Protein AF-R0I0Q1-F1 (afdb_monomer_lite)

InterPro domains:
  IPR029058 Alpha/Beta hydrolase fold [G3DSA:3.40.50.1820] (1-149)
  IPR029058 Alpha/Beta hydrolase fold [SSF53474] (1-147)

Radius of gyration: 17.63 Å; chains: 1; bounding box: 46×30×42 Å

pLDDT: mean 74.92, std 12.43, range [40.56, 91.06]

Organism: NCBI:txid81985

Secondary structure (DSSP, 8-state):
-HHHHHHH--TTS--EE----HHHHHHHHHHHHSSHHHHTT-SEE-HHHHHHHHHHHHHSTT-TTGGGGGGTS-TTSS-HHHHHHHHHHH---EEHHHHHHHGGGGSTT-SB-TTSS-BSHHHHTT-SS-EE----TT-SSS-THHHHT-

Sequence (150 aa):
MEYVRAQTKPKDGKLLAGCHSMGGILLYAMLSRCEPSEAINLPIMPIDTMLAMAHPLMFRPPYALSWLTANISAPQMMDPEVIEKLVLNSLSTVPVKLLLQLTTVVNQGGLCDRTGTFYYKDHISKTNVPILALAGDWDIICPPDAVYGS

Foldseek 3Di:
DVVCCVVQVQPVSDEDAPDDLLLVLVLLLVVLPPDPPCLVVDQKDAVLVVLVVCLCCCLHPPVVPVVSLCSVDPPPPDDSVVSSVCSNPPDGIDGSLVSVQSNQCPPPLHRADSVNPGRVVVCPVVDSGDYDDDDDCPPPSCHVCVVVVD

Structure (mmCIF, N/CA/C/O backbone):
data_AF-R0I0Q1-F1
#
_entry.id   AF-R0I0Q1-F1
#
loop_
_atom_site.group_PDB
_atom_site.id
_atom_site.type_symbol
_atom_site.label_atom_id
_atom_site.label_alt_id
_atom_site.label_comp_id
_atom_site.label_asym_id
_atom_site.label_entity_id
_atom_site.label_seq_id
_atom_site.pdbx_PDB_ins_code
_atom_site.Cartn_x
_atom_site.Cartn_y
_atom_site.Cartn_z
_atom_site.occupancy
_atom_site.B_iso_or_equiv
_atom_site.auth_seq_id
_atom_site.auth_comp_id
_atom_site.auth_asym_id
_atom_site.auth_atom_id
_atom_site.pdbx_PDB_model_num
ATOM 1 N N . MET A 1 1 ? -17.379 15.889 -2.797 1.00 48.06 1 MET A N 1
ATOM 2 C CA . MET A 1 1 ? -17.463 15.956 -1.317 1.00 48.06 1 MET A CA 1
ATOM 3 C C . MET A 1 1 ? -18.835 16.380 -0.799 1.00 48.06 1 MET A C 1
ATOM 5 O O . MET A 1 1 ? -19.299 15.765 0.152 1.00 48.06 1 MET A O 1
ATOM 9 N N . GLU A 1 2 ? -19.511 17.373 -1.390 1.00 46.62 2 GLU A N 1
ATOM 10 C CA . GLU A 1 2 ? -20.870 17.761 -0.954 1.00 46.62 2 GLU A CA 1
ATOM 11 C C . GLU A 1 2 ? -21.914 16.653 -1.130 1.00 46.62 2 GLU A C 1
ATOM 13 O O . GLU A 1 2 ? -22.664 16.378 -0.200 1.00 46.62 2 GLU A O 1
ATOM 18 N N . TYR A 1 3 ? -21.884 15.940 -2.261 1.00 47.34 3 TYR A N 1
ATOM 19 C CA . TYR A 1 3 ? -22.738 14.768 -2.494 1.00 47.34 3 TYR A CA 1
ATOM 20 C C . TYR A 1 3 ? -22.594 13.709 -1.388 1.00 47.34 3 TYR A C 1
ATOM 22 O O . TYR A 1 3 ? -23.581 13.238 -0.835 1.00 47.34 3 TYR A O 1
ATOM 30 N N . VAL A 1 4 ? -21.354 13.399 -0.996 1.00 48.81 4 VAL A N 1
ATOM 31 C CA . VAL A 1 4 ? -21.057 12.425 0.065 1.00 48.81 4 VAL A CA 1
ATOM 32 C C . VAL A 1 4 ? -21.606 12.901 1.411 1.00 48.81 4 VAL A C 1
ATOM 34 O O . VAL A 1 4 ? -22.272 12.124 2.082 1.00 48.81 4 VAL A O 1
ATOM 37 N N . ARG A 1 5 ? -21.398 14.173 1.793 1.00 56.78 5 ARG A N 1
ATOM 38 C CA . ARG A 1 5 ? -21.980 14.735 3.032 1.00 56.78 5 ARG A CA 1
ATOM 39 C C . ARG A 1 5 ? -23.503 14.660 3.044 1.00 56.78 5 ARG A C 1
ATOM 41 O O . ARG A 1 5 ? -24.077 14.348 4.083 1.00 56.78 5 ARG A O 1
ATOM 48 N N . ALA A 1 6 ? -24.141 14.955 1.912 1.00 63.81 6 ALA A N 1
ATOM 49 C CA . ALA A 1 6 ? -25.595 14.949 1.791 1.00 63.81 6 ALA A CA 1
ATOM 50 C C . ALA A 1 6 ? -26.187 13.541 1.975 1.00 63.81 6 ALA A C 1
ATOM 52 O O . ALA A 1 6 ? -27.246 13.403 2.587 1.00 63.81 6 ALA A O 1
ATOM 53 N N . GLN A 1 7 ? -25.484 12.511 1.494 1.00 55.19 7 GLN A N 1
ATOM 54 C CA . GLN A 1 7 ? -25.894 11.112 1.636 1.00 55.19 7 GLN A CA 1
ATOM 55 C C . GLN A 1 7 ? -25.571 10.534 3.023 1.00 55.19 7 GLN A C 1
ATOM 57 O O . GLN A 1 7 ? -26.418 9.878 3.621 1.00 55.19 7 GLN A O 1
ATOM 62 N N . THR A 1 8 ? -24.377 10.790 3.569 1.00 55.19 8 THR A N 1
ATOM 63 C CA . THR A 1 8 ? -23.916 10.137 4.810 1.00 55.19 8 THR A CA 1
ATOM 64 C C . THR A 1 8 ? -24.302 10.867 6.097 1.00 55.19 8 THR A C 1
ATOM 66 O O . THR A 1 8 ? -24.253 10.260 7.164 1.00 55.19 8 THR A O 1
ATOM 69 N N . LYS A 1 9 ? -24.692 12.150 6.020 1.00 66.12 9 LYS A N 1
ATOM 70 C CA . LYS A 1 9 ? -25.157 12.988 7.148 1.00 66.12 9 LYS A CA 1
ATOM 71 C C . LYS A 1 9 ? -24.327 12.811 8.443 1.00 66.12 9 LYS A C 1
ATOM 73 O O . LYS A 1 9 ? -24.880 12.437 9.480 1.00 66.12 9 LYS A O 1
ATOM 78 N N . PRO A 1 10 ? -23.005 13.072 8.416 1.00 60.03 10 PRO A N 1
ATOM 79 C CA . PRO A 1 10 ? -22.140 12.914 9.584 1.00 60.03 10 PRO A CA 1
ATOM 80 C C . PRO A 1 10 ? -22.581 13.777 10.762 1.00 60.03 10 PRO A C 1
ATOM 82 O O . PRO A 1 10 ? -22.771 14.984 10.617 1.00 60.03 10 PRO A O 1
ATOM 85 N N . LYS A 1 11 ? -22.686 13.151 11.942 1.00 58.25 11 LYS A N 1
ATOM 86 C CA . LYS A 1 11 ? -23.157 13.783 13.187 1.00 58.25 11 LYS A CA 1
ATOM 87 C C . LYS A 1 11 ? -22.316 14.986 13.621 1.00 58.25 11 LYS A C 1
ATOM 89 O O . LYS A 1 11 ? -22.842 15.888 14.258 1.00 58.25 11 LYS A O 1
ATOM 94 N N . ASP A 1 12 ? -21.031 15.003 13.283 1.00 72.62 12 ASP A N 1
ATOM 95 C CA . ASP A 1 12 ? -20.074 16.055 13.641 1.00 72.62 12 ASP A CA 1
ATOM 96 C C . ASP A 1 12 ? -19.564 16.849 12.422 1.00 72.62 12 ASP A C 1
ATOM 98 O O . ASP A 1 12 ? -18.626 17.638 12.535 1.00 72.62 12 ASP A O 1
ATOM 102 N N . GLY A 1 13 ? -20.154 16.631 11.240 1.00 60.94 13 GLY A N 1
ATOM 103 C CA . GLY A 1 13 ? -19.721 17.249 9.985 1.00 60.94 13 GLY A CA 1
ATOM 104 C C . GLY A 1 13 ? -18.392 16.720 9.428 1.00 60.94 13 GLY A C 1
ATOM 105 O O . GLY A 1 13 ? -17.982 17.142 8.337 1.00 60.94 13 GLY A O 1
ATOM 106 N N . LYS A 1 14 ? -17.719 15.794 10.126 1.00 53.94 14 LYS A N 1
ATOM 107 C CA . LYS A 1 14 ? -16.436 15.230 9.705 1.00 53.94 14 LYS A CA 1
ATOM 108 C C . LYS A 1 14 ? -16.665 13.998 8.838 1.00 53.94 14 LYS A C 1
ATOM 110 O O . LYS A 1 14 ? -17.506 13.150 9.112 1.00 53.94 14 LYS A O 1
ATOM 115 N N . LEU A 1 15 ? -15.896 13.919 7.761 1.00 48.50 15 LEU A N 1
ATOM 116 C CA . LEU A 1 15 ? -15.839 12.770 6.868 1.00 48.50 15 LEU A CA 1
ATOM 117 C C . LEU A 1 15 ? -14.422 12.230 6.913 1.00 48.50 15 LEU A C 1
ATOM 119 O O . LEU A 1 15 ? -13.480 12.960 6.599 1.00 48.50 15 LEU A O 1
ATOM 123 N N . LEU A 1 16 ? -14.282 10.963 7.280 1.00 45.81 16 LEU A N 1
ATOM 124 C CA . LEU A 1 16 ? -13.035 10.239 7.097 1.00 45.81 16 LEU A CA 1
ATOM 125 C C . LEU A 1 16 ? -13.072 9.622 5.701 1.00 45.81 16 LEU A C 1
ATOM 127 O O . LEU A 1 16 ? -13.786 8.655 5.450 1.00 45.81 16 LEU A O 1
ATOM 131 N N . ALA A 1 17 ? -12.330 10.230 4.779 1.00 42.56 17 ALA A N 1
ATOM 132 C CA . ALA A 1 17 ? -12.050 9.641 3.480 1.00 42.56 17 ALA A CA 1
ATOM 133 C C . ALA A 1 17 ? -10.759 8.827 3.605 1.00 42.56 17 ALA A C 1
ATOM 135 O O . ALA A 1 17 ? -9.661 9.380 3.576 1.00 42.56 17 ALA A O 1
ATOM 136 N N . GLY A 1 18 ? -10.897 7.516 3.786 1.00 44.31 18 GLY A N 1
ATOM 137 C CA . GLY A 1 18 ? -9.793 6.581 3.621 1.00 44.31 18 GLY A CA 1
ATOM 138 C C . GLY A 1 18 ? -9.698 6.210 2.150 1.00 44.31 18 GLY A C 1
ATOM 139 O O . GLY A 1 18 ? -10.364 5.282 1.717 1.00 44.31 18 GLY A O 1
ATOM 140 N N . CYS A 1 19 ? -8.914 6.951 1.370 1.00 40.56 19 CYS A N 1
ATOM 141 C CA . CYS A 1 19 ? -8.544 6.520 0.027 1.00 40.56 19 CYS A CA 1
ATOM 142 C C . CYS A 1 19 ? -7.093 6.060 0.099 1.00 40.56 19 CYS A C 1
ATOM 144 O O . CYS A 1 19 ? -6.184 6.882 0.218 1.00 40.56 19 CYS A O 1
ATOM 146 N N . HIS A 1 20 ? -6.885 4.749 0.109 1.00 53.09 20 HIS A N 1
ATOM 147 C CA . HIS A 1 20 ? -5.553 4.177 0.063 1.00 53.09 20 HIS A CA 1
ATOM 148 C C . HIS A 1 20 ? -5.386 3.500 -1.286 1.00 53.09 20 HIS A C 1
ATOM 150 O O . HIS A 1 20 ? -6.074 2.528 -1.577 1.00 53.09 20 HIS A O 1
ATOM 156 N N . SER A 1 21 ? -4.435 3.981 -2.090 1.00 59.97 21 SER A N 1
ATOM 157 C CA . SER A 1 21 ? -3.813 3.116 -3.089 1.00 59.97 21 SER A CA 1
ATOM 158 C C . SER A 1 21 ? -3.098 2.025 -2.296 1.00 59.97 21 SER A C 1
ATOM 160 O O . SER A 1 21 ? -1.980 2.207 -1.808 1.00 59.97 21 SER A O 1
ATOM 162 N N . MET A 1 22 ? -3.812 0.933 -2.032 1.00 63.25 22 MET A N 1
ATOM 163 C CA . MET A 1 22 ? -3.304 -0.214 -1.289 1.00 63.25 22 MET A CA 1
ATOM 164 C C . MET A 1 22 ? -2.102 -0.812 -2.030 1.00 63.25 22 MET A C 1
ATOM 166 O O . MET A 1 22 ? -1.171 -1.283 -1.387 1.00 63.25 22 MET A O 1
ATOM 170 N N . GLY A 1 23 ? -2.049 -0.638 -3.355 1.00 65.12 23 GLY A N 1
ATOM 171 C CA . GLY A 1 23 ? -0.862 -0.857 -4.173 1.00 65.12 23 GLY A CA 1
ATOM 172 C C . GLY A 1 23 ? 0.351 -0.023 -3.757 1.00 65.12 23 GLY A C 1
ATOM 173 O O . GLY A 1 23 ? 1.424 -0.579 -3.547 1.00 65.12 23 GLY A O 1
ATOM 174 N N . GLY A 1 24 ? 0.190 1.281 -3.521 1.00 71.31 24 GLY A N 1
ATOM 175 C CA . GLY A 1 24 ? 1.268 2.123 -2.996 1.00 71.31 24 GLY A CA 1
ATOM 176 C C . GLY A 1 24 ? 1.784 1.647 -1.634 1.00 71.31 24 GLY A C 1
ATOM 177 O O . GLY A 1 24 ? 2.991 1.499 -1.459 1.00 71.31 24 GLY A O 1
ATOM 178 N N . ILE A 1 25 ? 0.888 1.333 -0.684 1.00 70.50 25 ILE A N 1
ATOM 179 C CA . ILE A 1 25 ? 1.293 0.732 0.606 1.00 70.50 25 ILE A CA 1
ATOM 180 C C . ILE A 1 25 ? 2.043 -0.575 0.368 1.00 70.50 25 ILE A C 1
ATOM 182 O O . ILE A 1 25 ? 3.083 -0.806 0.980 1.00 70.50 25 ILE A O 1
ATOM 186 N N . LEU A 1 26 ? 1.488 -1.452 -0.465 1.00 69.69 26 LEU A N 1
ATOM 187 C CA . LEU A 1 26 ? 2.019 -2.785 -0.681 1.00 69.69 26 LEU A CA 1
ATOM 188 C C . LEU A 1 26 ? 3.394 -2.714 -1.340 1.00 69.69 26 LEU A C 1
ATOM 190 O O . LEU A 1 26 ? 4.300 -3.418 -0.911 1.00 69.69 26 LEU A O 1
ATOM 194 N N . LEU A 1 27 ? 3.585 -1.806 -2.296 1.00 72.88 27 LEU A N 1
ATOM 195 C CA . LEU A 1 27 ? 4.885 -1.504 -2.877 1.00 72.88 27 LEU A CA 1
ATOM 196 C C . LEU A 1 27 ? 5.871 -1.044 -1.801 1.00 72.88 27 LEU A C 1
ATOM 198 O O . LEU A 1 27 ? 6.961 -1.602 -1.700 1.00 72.88 27 LEU A O 1
ATOM 202 N N . TYR A 1 28 ? 5.490 -0.072 -0.969 1.00 73.62 28 TYR A N 1
ATOM 203 C CA . TYR A 1 28 ? 6.332 0.392 0.134 1.00 73.62 28 TYR A CA 1
ATOM 204 C C . TYR A 1 28 ? 6.696 -0.741 1.100 1.00 73.62 28 TYR A C 1
ATOM 206 O O . TYR A 1 28 ? 7.849 -0.862 1.511 1.00 73.62 28 TYR A O 1
ATOM 214 N N . ALA A 1 29 ? 5.732 -1.598 1.434 1.00 70.31 29 ALA A N 1
ATOM 215 C CA . ALA A 1 29 ? 5.939 -2.757 2.285 1.00 70.31 29 ALA A CA 1
ATOM 216 C C . ALA A 1 29 ? 6.890 -3.773 1.629 1.00 70.31 29 ALA A C 1
ATOM 218 O O . ALA A 1 29 ? 7.820 -4.234 2.285 1.00 70.31 29 ALA A O 1
ATOM 219 N N . MET A 1 30 ? 6.720 -4.082 0.342 1.00 71.12 30 MET A N 1
ATOM 220 C CA . MET A 1 30 ? 7.595 -4.992 -0.407 1.00 71.12 30 MET A CA 1
ATOM 221 C C . MET A 1 30 ? 9.027 -4.455 -0.488 1.00 71.12 30 MET A C 1
ATOM 223 O O . MET A 1 30 ? 9.964 -5.178 -0.158 1.00 71.12 30 MET A O 1
ATOM 227 N N . LEU A 1 31 ? 9.198 -3.173 -0.823 1.00 71.62 31 LEU A N 1
ATOM 228 C CA . LEU A 1 31 ? 10.511 -2.521 -0.851 1.00 71.62 31 LEU A CA 1
ATOM 229 C C . LEU A 1 31 ? 11.169 -2.517 0.534 1.00 71.62 31 LEU A C 1
ATOM 231 O O . LEU A 1 31 ? 12.361 -2.788 0.643 1.00 71.62 31 LEU A O 1
ATOM 235 N N . SER A 1 32 ? 10.389 -2.317 1.603 1.00 68.12 32 SER A N 1
ATOM 236 C CA . SER A 1 32 ? 10.907 -2.385 2.976 1.00 68.12 32 SER A CA 1
ATOM 237 C C . SER A 1 32 ? 11.374 -3.781 3.400 1.00 68.12 32 SER A C 1
ATOM 239 O O . SER A 1 32 ? 12.177 -3.908 4.322 1.00 68.12 32 SER A O 1
ATOM 241 N N . ARG A 1 33 ? 10.895 -4.836 2.727 1.00 64.94 33 ARG A N 1
ATOM 242 C CA . ARG A 1 33 ? 11.286 -6.229 2.980 1.00 64.94 33 ARG A CA 1
ATOM 243 C C . ARG A 1 33 ? 12.464 -6.696 2.130 1.00 64.94 33 ARG A C 1
ATOM 245 O O . ARG A 1 33 ? 12.973 -7.779 2.398 1.00 64.94 33 ARG A O 1
ATOM 252 N N . CYS A 1 34 ? 12.890 -5.934 1.123 1.00 61.88 34 CYS A N 1
ATOM 253 C CA . CYS A 1 34 ? 13.992 -6.348 0.255 1.00 61.88 34 CYS A CA 1
ATOM 254 C C . CYS A 1 34 ? 15.376 -6.254 0.921 1.00 61.88 34 CYS A C 1
ATOM 256 O O . CYS A 1 34 ? 16.277 -6.940 0.465 1.00 61.88 34 CYS A O 1
ATOM 258 N N . GLU A 1 35 ? 15.544 -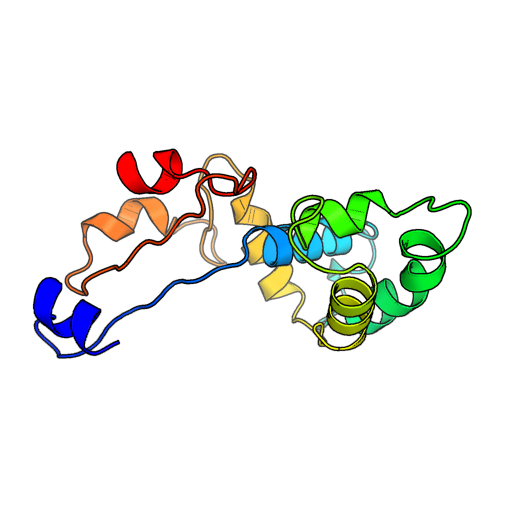5.518 2.028 1.00 58.03 35 GLU A N 1
ATOM 259 C CA . GLU A 1 35 ? 16.826 -5.416 2.763 1.00 58.03 35 GLU A CA 1
ATOM 260 C C . GLU A 1 35 ? 16.604 -5.460 4.301 1.00 58.03 35 GLU A C 1
ATOM 262 O O . GLU A 1 35 ? 16.729 -4.445 4.994 1.00 58.03 35 GLU A O 1
ATOM 267 N N . PRO A 1 36 ? 16.207 -6.614 4.882 1.00 51.25 36 PRO A N 1
ATOM 268 C CA . PRO A 1 36 ? 15.695 -6.672 6.258 1.00 51.25 36 PRO A CA 1
ATOM 269 C C . PRO A 1 36 ? 16.748 -6.518 7.361 1.00 51.25 36 PRO A C 1
ATOM 271 O O . PRO A 1 36 ? 16.409 -6.095 8.466 1.00 51.25 36 PRO A O 1
ATOM 274 N N . SER A 1 37 ? 18.002 -6.906 7.120 1.00 52.94 37 SER A N 1
ATOM 275 C CA . SER A 1 37 ? 18.993 -7.051 8.197 1.00 52.94 37 SER A CA 1
ATOM 276 C C . SER A 1 37 ? 19.564 -5.723 8.697 1.00 52.94 37 SER A C 1
ATOM 278 O O . SER A 1 37 ? 19.958 -5.638 9.858 1.00 52.94 37 SER A O 1
ATOM 280 N N . GLU A 1 38 ? 19.566 -4.676 7.867 1.00 53.00 38 GLU A N 1
ATOM 281 C CA . GLU A 1 38 ? 20.141 -3.364 8.208 1.00 53.00 38 GLU A CA 1
ATOM 282 C C . GLU A 1 38 ? 19.080 -2.265 8.371 1.00 53.00 38 GLU A C 1
ATOM 284 O O . GLU A 1 38 ? 19.248 -1.358 9.191 1.00 53.00 38 GLU A O 1
ATOM 289 N N . ALA A 1 39 ? 17.936 -2.382 7.684 1.00 54.00 39 ALA A N 1
ATOM 290 C CA . ALA A 1 39 ? 16.852 -1.401 7.736 1.00 54.00 39 ALA A CA 1
ATOM 291 C C . ALA A 1 39 ? 16.239 -1.219 9.136 1.00 54.00 39 ALA A C 1
ATOM 293 O O . ALA A 1 39 ? 15.766 -0.131 9.455 1.00 54.00 39 ALA A O 1
ATOM 294 N N . ILE A 1 40 ? 16.279 -2.246 9.994 1.00 54.19 40 ILE A N 1
ATOM 295 C CA . ILE A 1 40 ? 15.761 -2.178 11.374 1.00 54.19 40 ILE A CA 1
ATOM 296 C C . ILE A 1 40 ? 16.524 -1.138 12.217 1.00 54.19 40 ILE A C 1
ATOM 298 O O . ILE A 1 40 ? 15.936 -0.530 13.113 1.00 54.19 40 ILE A O 1
ATOM 302 N N . ASN A 1 41 ? 17.802 -0.888 11.910 1.00 65.69 41 ASN A N 1
ATOM 303 C CA . ASN A 1 41 ? 18.620 0.101 12.618 1.00 65.69 41 ASN A CA 1
ATOM 304 C C . ASN A 1 41 ? 18.484 1.522 12.045 1.00 65.69 41 ASN A C 1
ATOM 306 O O . ASN A 1 41 ? 18.969 2.477 12.656 1.00 65.69 41 ASN A O 1
ATOM 310 N N . LEU A 1 42 ? 17.822 1.689 10.896 1.00 71.88 42 LEU A N 1
ATOM 311 C CA . LEU A 1 42 ? 17.620 2.995 10.280 1.00 71.88 42 LEU A CA 1
ATOM 312 C C . LEU A 1 42 ? 16.338 3.650 10.825 1.00 71.88 42 LEU A C 1
ATOM 314 O O . LEU A 1 42 ? 15.279 3.026 10.861 1.00 71.88 42 LEU A O 1
ATOM 318 N N . PRO A 1 43 ? 16.369 4.931 11.235 1.00 80.31 43 PRO A N 1
ATOM 319 C CA . PRO A 1 43 ? 15.154 5.632 11.655 1.00 80.31 43 PRO A CA 1
ATOM 320 C C . PRO A 1 43 ? 14.217 5.930 10.471 1.00 80.31 43 PRO A C 1
ATOM 322 O O . PRO A 1 43 ? 13.000 6.050 10.644 1.00 80.31 43 PRO A O 1
ATOM 325 N N . ILE A 1 44 ? 14.783 6.049 9.267 1.00 83.19 44 ILE A N 1
ATOM 326 C CA . ILE A 1 44 ? 14.131 6.509 8.042 1.00 83.19 44 ILE A CA 1
ATOM 327 C C . ILE A 1 44 ? 14.603 5.631 6.881 1.00 83.19 44 ILE A C 1
ATOM 329 O O . ILE A 1 44 ? 15.799 5.377 6.756 1.00 83.19 44 ILE A O 1
ATOM 333 N N . MET A 1 45 ? 13.674 5.200 6.026 1.00 80.88 45 MET A N 1
ATOM 334 C CA . MET A 1 45 ? 13.983 4.464 4.802 1.00 80.88 45 MET A CA 1
ATOM 335 C C . MET A 1 45 ? 13.929 5.401 3.581 1.00 80.88 45 MET A C 1
ATOM 337 O O . MET A 1 45 ? 12.899 6.056 3.376 1.00 80.88 45 MET A O 1
ATOM 341 N N . PRO A 1 46 ? 14.997 5.469 2.763 1.00 81.88 46 PRO A N 1
ATOM 342 C CA . PRO A 1 46 ? 15.055 6.309 1.568 1.00 81.88 46 PRO A CA 1
ATOM 343 C C . PRO A 1 46 ? 14.426 5.595 0.362 1.00 81.88 46 PRO A C 1
ATOM 345 O O . PRO A 1 46 ? 15.113 5.167 -0.568 1.00 81.88 46 PRO A O 1
ATOM 348 N N . ILE A 1 47 ? 13.103 5.405 0.401 1.00 78.88 47 ILE A N 1
ATOM 349 C CA . ILE A 1 47 ? 12.371 4.698 -0.662 1.00 78.88 47 ILE A CA 1
ATOM 350 C C . ILE A 1 47 ? 12.527 5.400 -2.019 1.00 78.88 47 ILE A C 1
ATOM 352 O O . ILE A 1 47 ? 12.644 4.739 -3.047 1.00 78.88 47 ILE A O 1
ATOM 356 N N . ASP A 1 48 ? 12.542 6.728 -2.016 1.00 78.88 48 ASP A N 1
ATOM 357 C CA . ASP A 1 48 ? 12.795 7.570 -3.185 1.00 78.88 48 ASP A CA 1
ATOM 358 C C . ASP A 1 48 ? 14.088 7.176 -3.909 1.00 78.88 48 ASP A C 1
ATOM 360 O O . ASP A 1 48 ? 14.103 6.948 -5.118 1.00 78.88 48 ASP A O 1
ATOM 364 N N . THR A 1 49 ? 15.157 6.998 -3.139 1.00 82.69 49 THR A N 1
ATOM 365 C CA . THR A 1 49 ? 16.479 6.622 -3.628 1.00 82.69 49 THR A CA 1
ATOM 366 C C . THR A 1 49 ? 16.462 5.196 -4.162 1.00 82.69 49 THR A C 1
ATOM 368 O O . THR A 1 49 ? 16.958 4.939 -5.258 1.00 82.69 49 THR A O 1
ATOM 371 N N . MET A 1 50 ? 15.843 4.262 -3.433 1.00 82.75 50 MET A N 1
ATOM 372 C CA . MET A 1 50 ? 15.708 2.872 -3.880 1.00 82.75 50 MET A CA 1
ATOM 373 C C . MET A 1 50 ? 14.937 2.778 -5.199 1.00 82.75 50 MET A C 1
ATOM 375 O O . MET A 1 50 ? 15.335 2.042 -6.102 1.00 82.75 50 MET A O 1
ATOM 379 N N . LEU A 1 51 ? 13.856 3.545 -5.336 1.00 81.12 51 LEU A N 1
ATOM 380 C CA . LEU A 1 51 ? 13.036 3.518 -6.534 1.00 81.12 51 LEU A CA 1
ATOM 381 C C . LEU A 1 51 ? 13.721 4.209 -7.716 1.00 81.12 51 LEU A C 1
ATOM 383 O O . LEU A 1 51 ? 13.643 3.701 -8.832 1.00 81.12 51 LEU A O 1
ATOM 387 N N 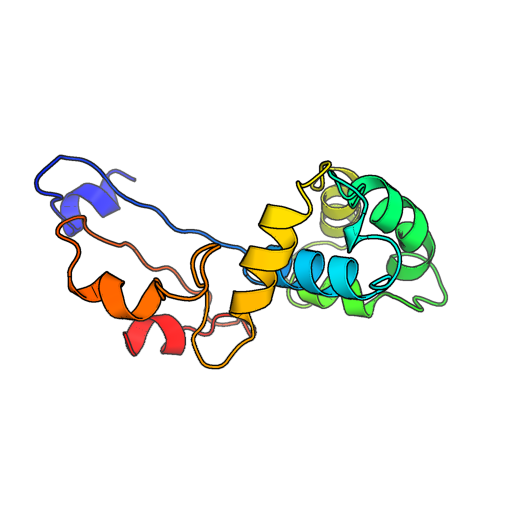. ALA A 1 52 ? 14.455 5.301 -7.480 1.00 84.19 52 ALA A N 1
ATOM 388 C CA . ALA A 1 52 ? 15.299 5.931 -8.494 1.00 84.19 52 ALA A CA 1
ATOM 389 C C . ALA A 1 52 ? 16.395 4.975 -8.999 1.00 84.19 52 ALA A C 1
ATOM 391 O O . ALA A 1 52 ? 16.658 4.912 -10.198 1.00 84.19 52 ALA A O 1
ATOM 392 N N . MET A 1 53 ? 16.983 4.168 -8.110 1.00 85.00 53 MET A N 1
ATOM 393 C CA . MET A 1 53 ? 17.943 3.123 -8.488 1.00 85.00 53 MET A CA 1
ATOM 394 C C . MET A 1 53 ? 17.283 1.972 -9.260 1.00 85.00 53 MET A C 1
ATOM 396 O O . MET A 1 53 ? 17.864 1.451 -10.210 1.00 85.00 53 MET A O 1
ATOM 400 N N . ALA A 1 54 ? 16.056 1.592 -8.895 1.00 85.56 54 ALA A N 1
ATOM 401 C CA . ALA A 1 54 ? 15.282 0.571 -9.600 1.00 85.56 54 ALA A CA 1
ATOM 402 C C . ALA A 1 54 ? 14.678 1.075 -10.924 1.00 85.56 54 ALA A C 1
ATOM 404 O O . ALA A 1 54 ? 14.301 0.264 -11.769 1.00 85.56 54 ALA A O 1
ATOM 405 N N . HIS A 1 55 ? 14.587 2.391 -11.135 1.00 87.50 55 HIS A N 1
ATOM 406 C CA . HIS A 1 55 ? 13.900 3.008 -12.270 1.00 87.50 55 HIS A CA 1
ATOM 407 C C . HIS A 1 55 ? 14.343 2.466 -13.639 1.00 87.50 55 HIS A C 1
ATOM 409 O O . HIS A 1 55 ? 13.470 2.045 -14.406 1.00 87.50 55 HIS A O 1
ATOM 415 N N . PRO A 1 56 ? 15.652 2.371 -13.964 1.00 89.12 56 PRO A N 1
ATOM 416 C CA . PRO A 1 56 ? 16.084 1.777 -15.227 1.00 89.12 56 PRO A CA 1
ATOM 417 C C . PRO A 1 56 ? 15.609 0.328 -15.394 1.00 89.12 56 PRO A C 1
ATOM 419 O O . PRO A 1 56 ? 15.228 -0.068 -16.488 1.00 89.12 56 PRO A O 1
ATOM 422 N N . LEU A 1 57 ? 15.566 -0.456 -14.314 1.00 89.69 57 LEU A N 1
ATOM 423 C CA . LEU A 1 57 ? 15.128 -1.854 -14.348 1.00 89.69 57 LEU A CA 1
ATOM 424 C C . LEU A 1 57 ? 13.605 -2.002 -14.465 1.00 89.69 57 LEU A C 1
ATOM 426 O O . LEU A 1 57 ? 13.130 -3.052 -14.897 1.00 89.69 57 LEU A O 1
ATOM 430 N N . MET A 1 58 ? 12.841 -0.981 -14.071 1.00 86.69 58 MET A N 1
ATOM 431 C CA . MET A 1 58 ? 11.380 -0.961 -14.176 1.00 86.69 58 MET A CA 1
ATOM 432 C C . MET A 1 58 ? 10.893 -0.466 -15.542 1.00 86.69 58 MET A C 1
ATOM 434 O O . MET A 1 58 ? 9.951 -1.041 -16.079 1.00 86.69 58 MET A O 1
ATOM 438 N N . PHE A 1 59 ? 11.532 0.568 -16.105 1.00 87.38 59 PHE A N 1
ATOM 439 C CA . PHE A 1 59 ? 11.036 1.293 -17.288 1.00 87.38 59 PHE A CA 1
ATOM 440 C C . PHE A 1 59 ? 11.912 1.162 -18.538 1.00 87.38 59 PHE A C 1
ATOM 442 O O . PHE A 1 59 ? 11.533 1.651 -19.604 1.00 87.38 59 PHE A O 1
ATOM 449 N N . ARG A 1 60 ? 13.075 0.503 -18.460 1.00 88.00 60 ARG A N 1
ATOM 450 C CA . ARG A 1 60 ? 13.952 0.276 -19.619 1.00 88.00 60 ARG A CA 1
ATOM 451 C C . ARG A 1 60 ? 14.180 -1.219 -19.850 1.00 88.00 60 ARG A C 1
ATOM 453 O 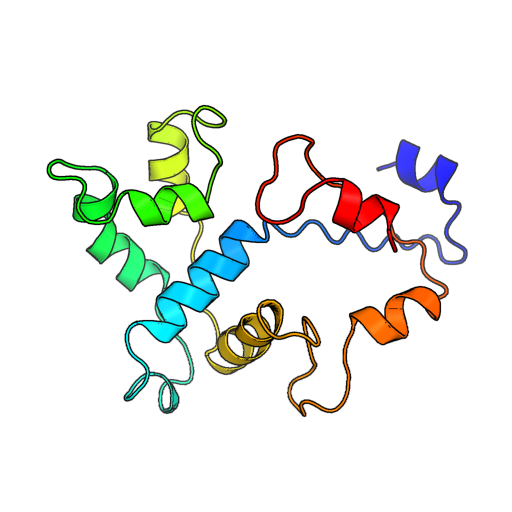O . ARG A 1 60 ? 14.161 -1.995 -18.892 1.00 88.00 60 ARG A O 1
ATOM 460 N N . PRO A 1 61 ? 14.427 -1.646 -21.104 1.00 86.12 61 PRO A N 1
ATOM 461 C CA . PRO A 1 61 ? 14.829 -3.019 -21.392 1.00 86.12 61 PRO A CA 1
ATOM 462 C C . PRO A 1 61 ? 16.056 -3.412 -20.546 1.00 86.12 61 PRO A C 1
ATOM 464 O O . PRO A 1 61 ? 16.984 -2.610 -20.441 1.00 86.12 61 PRO A O 1
ATOM 467 N N . PRO A 1 62 ? 16.093 -4.614 -19.938 1.00 90.75 62 PRO A N 1
ATOM 468 C CA . PRO A 1 62 ? 15.206 -5.760 -20.160 1.00 90.75 62 PRO A CA 1
ATOM 469 C C . PRO A 1 62 ? 13.974 -5.830 -19.232 1.00 90.75 62 PRO A C 1
ATOM 471 O O . PRO A 1 62 ? 13.374 -6.893 -19.124 1.00 90.75 62 PRO A O 1
ATOM 474 N N . TYR A 1 63 ? 13.585 -4.737 -18.562 1.00 87.69 63 TYR A N 1
ATOM 475 C CA . TYR A 1 63 ? 12.389 -4.660 -17.705 1.00 87.69 63 TYR A CA 1
ATOM 476 C C . TYR A 1 63 ? 12.387 -5.641 -16.521 1.00 87.69 63 TYR A C 1
ATOM 478 O O . TYR A 1 63 ? 11.329 -6.105 -16.085 1.00 87.69 63 TYR A O 1
ATOM 486 N N . ALA A 1 64 ? 13.571 -5.944 -15.982 1.00 89.25 64 ALA A N 1
ATOM 487 C CA . ALA A 1 64 ? 13.778 -6.940 -14.928 1.00 89.25 64 ALA A CA 1
ATOM 488 C C . ALA A 1 64 ? 12.918 -6.712 -13.669 1.00 89.25 64 ALA A C 1
ATOM 490 O O . ALA A 1 64 ? 12.572 -7.670 -12.982 1.00 89.25 64 ALA A O 1
ATOM 491 N N . LEU A 1 65 ? 12.550 -5.460 -13.375 1.00 85.88 65 LEU A N 1
ATOM 492 C CA . LEU A 1 65 ? 11.707 -5.084 -12.236 1.00 85.88 65 LEU A CA 1
ATOM 493 C C . LEU A 1 65 ? 10.359 -4.475 -12.649 1.00 85.88 65 LEU A C 1
ATOM 495 O O . LEU A 1 65 ? 9.682 -3.871 -11.822 1.00 85.88 65 LEU A O 1
ATOM 499 N N . SER A 1 66 ? 9.922 -4.645 -13.901 1.00 85.56 66 SER A N 1
ATOM 500 C CA . SER A 1 66 ? 8.631 -4.107 -14.372 1.00 85.56 66 SER A CA 1
ATOM 501 C C . SER A 1 66 ? 7.430 -4.585 -13.551 1.00 85.56 66 SER A C 1
ATOM 503 O O . SER A 1 66 ? 6.459 -3.845 -13.411 1.00 85.56 66 SER A O 1
ATOM 505 N N . TRP A 1 67 ? 7.511 -5.758 -12.917 1.00 83.06 67 TRP A N 1
ATOM 506 C CA . TRP A 1 67 ? 6.487 -6.271 -12.001 1.00 83.06 67 TRP A CA 1
ATOM 507 C C . TRP A 1 67 ? 6.195 -5.334 -10.812 1.00 83.06 67 TRP A C 1
ATOM 509 O O . TRP A 1 67 ? 5.078 -5.335 -10.298 1.00 83.06 67 TRP A O 1
ATOM 519 N N . LEU A 1 68 ? 7.149 -4.490 -10.391 1.00 79.56 68 LEU A N 1
ATOM 520 C CA . LEU A 1 68 ? 6.916 -3.489 -9.342 1.00 79.56 68 LEU A CA 1
ATOM 521 C C . LEU A 1 68 ? 5.869 -2.455 -9.772 1.00 79.56 68 LEU A C 1
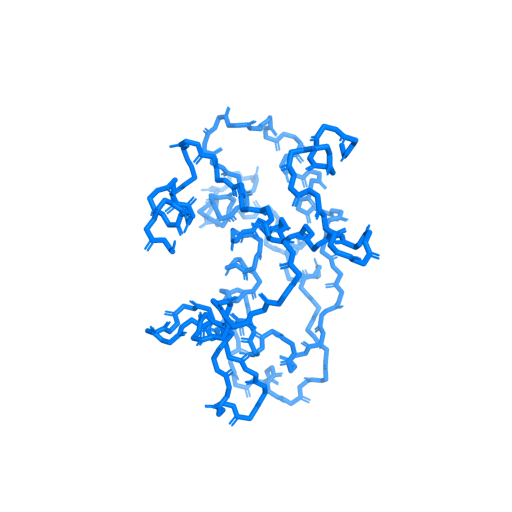ATOM 523 O O . LEU A 1 68 ? 5.072 -2.019 -8.944 1.00 79.56 68 LEU A O 1
ATOM 527 N N . THR A 1 69 ? 5.810 -2.117 -11.064 1.00 79.38 69 THR A N 1
ATOM 528 C CA . THR A 1 69 ? 4.845 -1.139 -11.597 1.00 79.38 69 THR A CA 1
ATOM 529 C C . THR A 1 69 ? 3.400 -1.630 -11.510 1.00 79.38 69 THR A C 1
ATOM 531 O O . THR A 1 69 ? 2.497 -0.821 -11.305 1.00 79.38 69 THR A O 1
ATOM 534 N N . ALA A 1 70 ? 3.178 -2.950 -11.536 1.00 76.88 70 ALA A N 1
ATOM 535 C CA . ALA A 1 70 ? 1.854 -3.548 -11.354 1.00 76.88 70 ALA A CA 1
ATOM 536 C C . ALA A 1 70 ? 1.295 -3.350 -9.933 1.00 76.88 70 ALA A C 1
ATOM 538 O O . ALA A 1 70 ? 0.087 -3.417 -9.731 1.00 76.88 70 ALA A O 1
ATOM 539 N N . ASN A 1 71 ? 2.158 -3.064 -8.949 1.00 76.62 71 ASN A N 1
ATOM 540 C CA . ASN A 1 71 ? 1.731 -2.680 -7.603 1.00 76.62 71 ASN A CA 1
ATOM 541 C C . ASN A 1 71 ? 1.386 -1.184 -7.510 1.00 76.62 71 ASN A C 1
ATOM 543 O O . ASN A 1 71 ? 0.884 -0.745 -6.487 1.00 76.62 71 ASN A O 1
ATOM 547 N N . ILE A 1 72 ? 1.654 -0.382 -8.542 1.00 74.94 72 ILE A N 1
ATOM 548 C CA . ILE A 1 72 ? 1.379 1.065 -8.553 1.00 74.94 72 ILE A CA 1
ATOM 549 C C . ILE A 1 72 ? 0.098 1.363 -9.325 1.00 74.94 72 ILE A C 1
ATOM 551 O O . ILE A 1 72 ? -0.735 2.146 -8.870 1.00 74.94 72 ILE A O 1
ATOM 555 N N . SER A 1 73 ? -0.049 0.753 -10.500 1.00 76.12 73 SER A N 1
ATOM 556 C CA . SER A 1 73 ? -1.197 0.931 -11.381 1.00 76.12 73 SER A CA 1
ATOM 557 C C . SER A 1 73 ? -1.532 -0.389 -12.064 1.00 76.12 73 SER A C 1
ATOM 559 O O . SER A 1 73 ? -0.633 -1.138 -12.453 1.00 76.12 73 SER A O 1
ATOM 561 N N . ALA A 1 74 ? -2.825 -0.673 -12.221 1.00 74.81 74 ALA A N 1
ATOM 562 C CA . ALA A 1 74 ? -3.248 -1.830 -12.995 1.00 74.81 74 ALA A CA 1
ATOM 563 C C . ALA A 1 74 ? -2.889 -1.641 -14.487 1.00 74.81 74 ALA A C 1
ATOM 565 O O . ALA A 1 74 ? -2.828 -0.504 -14.973 1.00 74.81 74 ALA A O 1
ATOM 566 N N . PRO A 1 75 ? -2.647 -2.734 -15.234 1.00 73.19 75 PRO A N 1
ATOM 567 C CA . PRO A 1 75 ? -2.279 -2.647 -16.642 1.00 73.19 75 PRO A CA 1
ATOM 568 C C . PRO A 1 75 ? -3.277 -1.807 -17.445 1.00 73.19 75 PRO A C 1
ATOM 570 O O . PRO A 1 75 ? -4.484 -1.967 -17.296 1.00 73.19 75 PRO A O 1
ATOM 573 N N . GLN A 1 76 ? -2.764 -0.928 -18.310 1.00 75.19 76 GLN A N 1
ATOM 574 C CA . GLN A 1 76 ? -3.556 -0.057 -19.196 1.00 75.19 76 GLN A CA 1
ATOM 575 C C . GLN A 1 76 ? -4.460 0.975 -18.492 1.00 75.19 76 GLN A C 1
ATOM 577 O O . GLN A 1 76 ? -5.239 1.645 -19.163 1.00 75.19 76 GLN A O 1
ATOM 582 N N . MET A 1 77 ? -4.337 1.165 -17.173 1.00 77.12 77 MET A N 1
ATOM 583 C CA . MET A 1 77 ? -5.071 2.222 -16.458 1.00 77.12 77 MET A CA 1
ATOM 584 C C . MET A 1 77 ? -4.422 3.598 -16.574 1.00 77.12 77 MET A C 1
ATOM 586 O O . MET A 1 77 ? -5.080 4.623 -16.403 1.00 77.12 77 MET A O 1
ATOM 590 N N . MET A 1 78 ? -3.116 3.632 -16.807 1.00 82.25 78 MET A N 1
ATOM 591 C CA . MET A 1 78 ? -2.340 4.858 -16.831 1.00 82.25 78 MET A CA 1
ATOM 592 C C . MET A 1 78 ? -1.285 4.758 -17.923 1.00 82.25 78 MET A C 1
ATOM 594 O O . MET A 1 78 ? -0.703 3.694 -18.143 1.00 82.25 78 MET A O 1
ATOM 598 N N . ASP A 1 79 ? -1.066 5.872 -18.617 1.00 86.69 79 ASP A N 1
ATOM 599 C CA . ASP A 1 79 ? -0.011 5.966 -19.617 1.00 86.69 79 ASP A CA 1
ATOM 600 C C . ASP A 1 79 ? 1.355 5.663 -18.962 1.00 86.69 79 ASP A C 1
ATOM 602 O O . ASP A 1 79 ? 1.616 6.169 -17.860 1.00 86.69 79 ASP A O 1
ATOM 606 N N . PRO A 1 80 ? 2.225 4.851 -19.595 1.00 84.19 80 PRO A N 1
ATOM 607 C CA . PRO A 1 80 ? 3.542 4.520 -19.059 1.00 84.19 80 PRO A CA 1
ATOM 608 C C . PRO A 1 80 ? 4.369 5.737 -18.629 1.00 84.19 80 PRO A C 1
ATOM 610 O O . PRO A 1 80 ? 5.022 5.673 -17.589 1.00 84.19 80 PRO A O 1
ATOM 613 N N . GLU A 1 81 ? 4.301 6.858 -19.355 1.00 87.31 81 GLU A N 1
ATOM 614 C CA . GLU A 1 81 ? 5.023 8.083 -18.990 1.00 87.31 81 GLU A CA 1
ATOM 615 C C . GLU A 1 81 ? 4.489 8.709 -17.698 1.00 87.31 81 GLU A C 1
ATOM 617 O O . GLU A 1 81 ? 5.237 9.322 -16.932 1.00 87.31 81 GLU A O 1
ATOM 622 N N . VAL A 1 82 ? 3.185 8.579 -17.438 1.00 85.62 82 VAL A N 1
ATOM 623 C CA . VAL A 1 82 ? 2.564 9.086 -16.210 1.00 85.62 82 VAL A CA 1
ATOM 624 C C . VAL A 1 82 ? 2.940 8.192 -15.031 1.00 85.62 82 VAL A C 1
ATOM 626 O O . VAL A 1 82 ? 3.252 8.725 -13.970 1.00 85.62 82 VAL A O 1
ATOM 629 N N . ILE A 1 83 ? 3.004 6.866 -15.212 1.00 83.62 83 ILE A N 1
ATOM 630 C CA . ILE A 1 83 ? 3.497 5.943 -14.174 1.00 83.62 83 ILE A CA 1
ATOM 631 C C . ILE A 1 83 ? 4.984 6.202 -13.885 1.00 83.62 83 ILE A C 1
ATOM 633 O O . ILE A 1 83 ? 5.368 6.260 -12.718 1.00 83.62 83 ILE A O 1
ATOM 637 N N . GLU A 1 84 ? 5.815 6.406 -14.913 1.00 87.00 84 GLU A N 1
ATOM 638 C CA . GLU A 1 84 ? 7.247 6.729 -14.772 1.00 87.00 84 GLU A CA 1
ATOM 639 C C . GLU A 1 84 ? 7.433 8.035 -13.981 1.00 87.00 84 GLU A C 1
ATOM 641 O O . GLU A 1 84 ? 8.159 8.078 -12.984 1.00 87.00 84 GLU A O 1
ATOM 646 N N . LYS A 1 85 ? 6.691 9.090 -14.346 1.00 86.12 85 LYS A N 1
ATOM 647 C CA . LYS A 1 85 ? 6.685 10.362 -13.605 1.00 86.12 85 LYS A CA 1
ATOM 648 C C . LYS A 1 85 ? 6.166 10.196 -12.184 1.00 86.12 85 LYS A C 1
ATOM 650 O O . LYS A 1 85 ? 6.720 10.809 -11.276 1.00 86.12 85 LYS A O 1
ATOM 655 N N . LEU A 1 86 ? 5.122 9.398 -11.976 1.00 80.69 86 LEU A N 1
ATOM 656 C CA . LEU A 1 86 ? 4.582 9.120 -10.651 1.00 80.69 86 LEU A CA 1
ATOM 657 C C . LEU A 1 86 ? 5.672 8.474 -9.792 1.00 80.69 86 LEU A C 1
ATOM 659 O O . LEU A 1 86 ? 6.036 9.028 -8.763 1.00 80.69 86 LEU A O 1
ATOM 663 N N . VAL A 1 87 ? 6.278 7.382 -10.245 1.00 78.75 87 VAL A N 1
ATOM 664 C CA . VAL A 1 87 ? 7.394 6.702 -9.570 1.00 78.75 87 VAL A CA 1
ATOM 665 C C . VAL A 1 87 ? 8.499 7.675 -9.156 1.00 78.75 87 VAL A C 1
ATOM 667 O O . VAL A 1 87 ? 8.915 7.662 -8.000 1.00 78.75 87 VAL A O 1
ATOM 670 N N . LEU A 1 88 ? 8.933 8.551 -10.061 1.00 80.12 88 LEU A N 1
ATOM 671 C CA . LEU A 1 88 ? 10.024 9.488 -9.790 1.00 80.12 88 LEU A CA 1
ATOM 672 C C . LEU A 1 88 ? 9.654 10.633 -8.833 1.00 80.12 88 LEU A C 1
ATOM 674 O O . LEU A 1 88 ? 10.549 11.212 -8.226 1.00 80.12 88 LEU A O 1
ATOM 678 N N . ASN A 1 89 ? 8.368 10.975 -8.695 1.00 76.38 89 ASN A N 1
ATOM 679 C CA . ASN A 1 89 ? 7.926 12.159 -7.942 1.00 76.38 89 ASN A CA 1
ATOM 680 C C . ASN A 1 89 ? 7.053 11.852 -6.713 1.00 76.38 89 ASN A C 1
ATOM 682 O O . ASN A 1 89 ? 6.723 12.766 -5.960 1.00 76.38 89 ASN A O 1
ATOM 686 N N . SER A 1 90 ? 6.634 10.602 -6.509 1.00 67.50 90 SER A N 1
ATOM 687 C CA . SER A 1 90 ? 5.614 10.267 -5.498 1.00 67.50 90 SER A CA 1
ATOM 688 C C . SER A 1 90 ? 6.167 9.904 -4.137 1.00 67.50 90 SER A C 1
ATOM 690 O O . SER A 1 90 ? 5.422 9.937 -3.157 1.00 67.50 90 SER A O 1
ATOM 692 N N . LEU A 1 91 ? 7.416 9.447 -4.076 1.00 69.00 91 LEU A N 1
ATOM 693 C CA . LEU A 1 91 ? 7.911 8.768 -2.890 1.00 69.00 91 LEU A CA 1
ATOM 694 C C . LEU A 1 91 ? 8.877 9.680 -2.146 1.00 69.00 91 LEU A C 1
ATOM 696 O O . LEU A 1 91 ? 9.755 10.299 -2.737 1.00 69.00 91 LEU A O 1
ATOM 700 N N . SER A 1 92 ? 8.670 9.775 -0.840 1.00 70.81 92 SER A N 1
ATOM 701 C CA . SER A 1 92 ? 9.508 10.517 0.090 1.00 70.81 92 SER A CA 1
ATOM 702 C C . SER A 1 92 ? 10.168 9.552 1.069 1.00 70.81 92 SER A C 1
ATOM 704 O O . SER A 1 92 ? 9.904 8.347 1.083 1.00 70.81 92 SER A O 1
ATOM 706 N N . THR A 1 93 ? 11.042 10.082 1.912 1.00 77.44 93 THR A N 1
ATOM 707 C CA . THR A 1 93 ? 11.591 9.344 3.040 1.00 77.44 93 THR A CA 1
ATOM 708 C C . THR A 1 93 ? 10.483 8.983 4.036 1.00 77.44 93 THR A C 1
ATOM 710 O O . THR A 1 93 ? 9.760 9.848 4.532 1.00 77.44 93 THR A O 1
ATOM 713 N N . VAL A 1 94 ? 10.342 7.691 4.351 1.00 78.81 94 VAL A N 1
ATOM 714 C CA . VAL A 1 94 ? 9.291 7.195 5.259 1.00 78.81 94 VAL A CA 1
ATOM 715 C C . VAL A 1 94 ? 9.926 6.647 6.540 1.00 78.81 94 VAL A C 1
ATOM 717 O O . VAL A 1 94 ? 10.897 5.890 6.462 1.00 78.81 94 VAL A O 1
ATOM 720 N N . PRO A 1 95 ? 9.404 6.975 7.740 1.00 85.50 95 PRO A N 1
ATOM 721 C CA . PRO A 1 95 ? 9.890 6.376 8.979 1.00 85.50 95 PRO A CA 1
ATOM 722 C C . PRO A 1 95 ? 9.781 4.848 8.951 1.00 85.50 95 PRO A C 1
ATOM 724 O O . PRO A 1 95 ? 8.704 4.307 8.688 1.00 85.50 95 PRO A O 1
ATOM 727 N N . VAL A 1 96 ? 10.854 4.141 9.317 1.00 82.50 96 VAL A N 1
ATOM 728 C CA . VAL A 1 96 ? 10.881 2.663 9.291 1.00 82.50 96 VAL A CA 1
ATOM 729 C C . VAL A 1 96 ? 9.790 2.067 10.179 1.00 82.50 96 VAL A C 1
ATOM 731 O O . VAL A 1 96 ? 9.118 1.117 9.794 1.00 82.50 96 VAL A O 1
ATOM 734 N N . LYS A 1 97 ? 9.518 2.681 11.336 1.00 83.50 97 LYS A N 1
ATOM 735 C CA . LYS A 1 97 ? 8.431 2.250 12.233 1.00 83.50 97 LYS A CA 1
ATOM 736 C C . LYS A 1 97 ? 7.047 2.324 11.582 1.00 83.50 97 LYS A C 1
ATOM 738 O O . LYS A 1 97 ? 6.183 1.522 11.920 1.00 83.50 97 LYS A O 1
ATOM 743 N N . LEU A 1 98 ? 6.824 3.287 10.683 1.00 83.94 98 LEU A N 1
ATOM 744 C CA . LEU A 1 98 ? 5.572 3.384 9.934 1.00 83.94 98 LEU A CA 1
ATOM 745 C C . LEU A 1 98 ? 5.502 2.285 8.871 1.00 83.94 98 LEU A C 1
ATOM 747 O O . LEU A 1 98 ? 4.478 1.622 8.778 1.00 83.94 98 LEU A O 1
ATOM 751 N N . LEU A 1 99 ? 6.591 2.044 8.134 1.00 81.62 99 LEU A N 1
ATOM 752 C CA . LEU A 1 99 ? 6.658 0.951 7.158 1.00 81.62 99 LEU A CA 1
ATOM 753 C C . LEU A 1 99 ? 6.421 -0.409 7.816 1.00 81.62 99 LEU A C 1
ATOM 755 O O . LEU A 1 99 ? 5.568 -1.158 7.357 1.00 81.62 99 LEU A O 1
ATOM 759 N N . LEU A 1 100 ? 7.079 -0.691 8.943 1.00 81.69 100 LEU A N 1
ATOM 760 C CA . LEU A 1 100 ? 6.862 -1.920 9.709 1.00 81.69 100 LEU A CA 1
ATOM 761 C C . LEU A 1 100 ? 5.398 -2.074 10.128 1.00 81.69 100 LEU A C 1
ATOM 763 O O . LEU A 1 100 ? 4.825 -3.145 9.960 1.00 81.69 100 LEU A O 1
ATOM 767 N N . GLN A 1 101 ? 4.759 -1.002 10.599 1.00 85.62 101 GLN A N 1
ATOM 768 C CA . GLN A 1 101 ? 3.331 -1.038 10.900 1.00 85.62 101 GLN A CA 1
ATOM 769 C C . GLN A 1 101 ? 2.494 -1.312 9.639 1.00 85.62 101 GLN A C 1
ATOM 771 O O . GLN A 1 101 ? 1.584 -2.131 9.680 1.00 85.62 101 GLN A O 1
ATOM 776 N N . LEU A 1 102 ? 2.810 -0.692 8.501 1.00 84.62 102 LEU A N 1
ATOM 777 C CA . LEU A 1 102 ? 2.112 -0.921 7.233 1.00 84.62 102 LEU A CA 1
ATOM 778 C C . LEU A 1 102 ? 2.283 -2.351 6.706 1.00 84.62 102 LEU A C 1
ATOM 780 O O . LEU A 1 102 ? 1.352 -2.881 6.105 1.00 84.62 102 LEU A O 1
ATOM 784 N N . THR A 1 103 ? 3.405 -3.025 6.989 1.00 81.06 103 THR A N 1
ATOM 785 C CA . THR A 1 103 ? 3.567 -4.446 6.627 1.00 81.06 103 THR A CA 1
ATOM 786 C C . THR A 1 103 ? 2.531 -5.349 7.299 1.00 81.06 103 THR A C 1
ATOM 788 O O . THR A 1 103 ? 2.293 -6.453 6.828 1.00 81.06 103 THR A O 1
ATOM 791 N N . THR A 1 104 ? 1.858 -4.894 8.360 1.00 85.19 104 THR A N 1
ATOM 792 C CA . THR A 1 104 ? 0.813 -5.683 9.031 1.00 85.19 104 THR A CA 1
ATOM 793 C C . THR A 1 104 ? -0.454 -5.819 8.186 1.00 85.19 104 THR A C 1
ATOM 795 O O . THR A 1 104 ? -1.205 -6.769 8.379 1.00 85.19 104 THR A O 1
ATOM 798 N N . VAL A 1 105 ? -0.650 -4.951 7.181 1.00 80.56 105 VAL A N 1
ATOM 799 C CA . VAL A 1 105 ? -1.782 -5.012 6.238 1.00 80.56 105 VAL A CA 1
ATOM 800 C C . VAL A 1 105 ? -1.875 -6.367 5.531 1.00 80.56 105 VAL A C 1
ATOM 802 O O . VAL A 1 105 ? -2.983 -6.822 5.268 1.00 80.56 105 VAL A O 1
ATOM 805 N N . VAL A 1 106 ? -0.745 -7.032 5.260 1.00 77.06 106 VAL A N 1
ATOM 806 C CA . VAL A 1 106 ? -0.729 -8.340 4.577 1.00 77.06 106 VAL A CA 1
ATOM 807 C C . VAL A 1 106 ? -0.924 -9.534 5.519 1.00 77.06 106 VAL A C 1
ATOM 809 O O . VAL A 1 106 ? -1.002 -10.674 5.065 1.00 77.06 106 VAL A O 1
ATOM 812 N N . ASN A 1 107 ? -1.004 -9.305 6.831 1.00 82.38 107 ASN A N 1
ATOM 813 C CA . ASN A 1 107 ? -1.238 -10.364 7.808 1.00 82.38 107 ASN A CA 1
ATOM 814 C C . ASN A 1 107 ? -2.741 -10.676 7.914 1.00 82.38 107 ASN A C 1
ATOM 816 O O . ASN A 1 107 ? -3.581 -9.822 7.643 1.00 82.38 107 ASN A O 1
ATOM 820 N N . GLN A 1 108 ? -3.107 -11.867 8.405 1.00 77.75 108 GLN A N 1
ATOM 821 C CA . GLN A 1 108 ? -4.517 -12.277 8.576 1.00 77.75 108 GLN A CA 1
ATOM 822 C C . GLN A 1 108 ? -5.361 -11.294 9.425 1.00 77.75 108 GLN A C 1
ATOM 824 O O . GLN A 1 108 ? -6.575 -11.183 9.241 1.00 77.75 108 GLN A O 1
ATOM 829 N N . GLY A 1 109 ? -4.736 -10.540 10.336 1.00 79.94 109 GLY A N 1
ATOM 830 C CA . GLY A 1 109 ? -5.389 -9.499 11.142 1.00 79.94 109 GLY A CA 1
ATOM 831 C C . GLY A 1 109 ? -5.596 -8.157 10.424 1.00 79.94 109 GLY A C 1
ATOM 832 O O . GLY A 1 109 ? -6.381 -7.338 10.891 1.00 79.94 109 GLY A O 1
ATOM 833 N N . GLY A 1 110 ? -4.960 -7.937 9.273 1.00 85.00 110 GLY A N 1
ATOM 834 C CA . GLY A 1 110 ? -4.904 -6.635 8.613 1.00 85.00 110 GLY A CA 1
ATOM 835 C C . GLY A 1 110 ? -4.095 -5.610 9.412 1.00 85.00 110 GLY A C 1
ATOM 836 O O . GLY A 1 110 ? -3.343 -5.960 10.324 1.00 85.00 110 GLY A O 1
ATOM 837 N N . LEU A 1 111 ? -4.262 -4.327 9.069 1.00 87.69 111 LEU A N 1
ATOM 838 C CA . LEU A 1 111 ? -3.532 -3.235 9.712 1.00 87.69 111 LEU A CA 1
ATOM 839 C C . LEU A 1 111 ? -3.719 -3.279 11.235 1.00 87.69 111 LEU A C 1
ATOM 841 O O . LEU A 1 111 ? -4.852 -3.221 11.730 1.00 87.69 111 LEU A O 1
ATOM 845 N N . CYS A 1 112 ? -2.609 -3.310 11.967 1.00 88.62 112 CYS A N 1
ATOM 846 C CA . CYS A 1 112 ? -2.596 -3.174 13.416 1.00 88.62 112 CYS A CA 1
ATOM 847 C C . CYS A 1 112 ? -1.836 -1.923 13.862 1.00 88.62 112 CYS A C 1
ATOM 849 O O . CYS A 1 112 ? -1.115 -1.268 13.100 1.00 88.62 112 CYS A O 1
ATOM 851 N N . ASP A 1 113 ? -2.047 -1.532 15.109 1.00 89.62 113 ASP A N 1
ATOM 852 C CA . ASP A 1 113 ? -1.261 -0.496 15.756 1.00 89.62 113 ASP A CA 1
ATOM 853 C C . ASP A 1 113 ? 0.184 -0.964 16.025 1.00 89.62 113 ASP A C 1
ATOM 855 O O . ASP A 1 113 ? 0.556 -2.114 15.792 1.00 89.62 113 ASP A O 1
ATOM 859 N N . ARG A 1 114 ? 1.029 -0.062 16.533 1.00 85.56 114 ARG A N 1
ATOM 860 C CA . ARG A 1 114 ? 2.450 -0.365 16.787 1.00 85.56 114 ARG A CA 1
ATOM 861 C C . ARG A 1 114 ? 2.675 -1.371 17.914 1.00 85.56 114 ARG A C 1
ATOM 863 O O . ARG A 1 114 ? 3.772 -1.911 18.009 1.00 85.56 114 ARG A O 1
ATOM 870 N N . THR A 1 115 ? 1.685 -1.579 18.782 1.00 88.00 115 THR A N 1
ATOM 871 C CA . THR A 1 115 ? 1.777 -2.548 19.879 1.00 88.00 115 THR A CA 1
ATOM 872 C C . THR A 1 115 ? 1.378 -3.959 19.445 1.00 88.00 115 THR A C 1
ATOM 874 O O . THR A 1 115 ? 1.676 -4.913 20.157 1.00 88.00 115 THR A O 1
ATOM 877 N N . GLY A 1 116 ? 0.720 -4.104 18.287 1.00 87.50 116 GLY A N 1
ATOM 878 C CA . GLY A 1 116 ? 0.176 -5.379 17.816 1.00 87.50 116 GLY A CA 1
ATOM 879 C C . GLY A 1 116 ? -1.058 -5.840 18.597 1.00 87.50 116 GLY A C 1
ATOM 880 O O . GLY A 1 116 ? -1.476 -6.987 18.451 1.00 87.50 116 GLY A O 1
ATOM 881 N N . THR A 1 117 ? -1.636 -4.969 19.432 1.00 90.69 117 THR A N 1
ATOM 882 C CA . THR A 1 117 ? -2.787 -5.292 20.291 1.00 90.69 117 THR A CA 1
ATOM 883 C C . THR A 1 117 ? -4.103 -4.747 19.747 1.00 90.69 117 THR A C 1
ATOM 885 O O . THR A 1 117 ? -5.168 -5.222 20.138 1.00 90.69 117 THR A O 1
ATOM 888 N N . PHE A 1 118 ? -4.051 -3.780 18.827 1.00 91.06 118 PHE A N 1
ATOM 889 C CA . PHE A 1 118 ? -5.232 -3.145 18.257 1.00 91.06 118 PHE A CA 1
ATOM 890 C C . PHE A 1 118 ? -5.276 -3.328 16.740 1.00 91.06 118 PHE A C 1
ATOM 892 O O . PHE A 1 118 ? -4.465 -2.760 16.008 1.00 91.06 118 PHE A O 1
ATOM 899 N N . TYR A 1 119 ? -6.265 -4.080 16.260 1.00 89.50 119 TYR A N 1
ATOM 900 C CA . TYR A 1 119 ? -6.545 -4.257 14.835 1.00 89.50 119 TYR A CA 1
ATOM 901 C C . TYR A 1 119 ? -7.651 -3.301 14.399 1.00 89.50 119 TYR A C 1
ATOM 903 O O . TYR A 1 119 ? -8.760 -3.324 14.940 1.00 89.50 119 TYR A O 1
ATOM 911 N N . TYR A 1 120 ? -7.362 -2.448 13.414 1.00 86.81 120 TYR A N 1
ATOM 912 C CA . TYR A 1 120 ? -8.286 -1.380 13.017 1.00 86.81 120 TYR A CA 1
ATOM 913 C C . TYR A 1 120 ? -9.596 -1.934 12.446 1.00 86.81 120 TYR A C 1
ATOM 915 O O . TYR A 1 120 ? -10.667 -1.414 12.763 1.00 86.81 120 TYR A O 1
ATOM 923 N N . LYS A 1 121 ? -9.527 -3.024 11.671 1.00 83.25 121 LYS A N 1
ATOM 924 C CA . LYS A 1 121 ? -10.705 -3.652 11.057 1.00 83.25 121 LYS A CA 1
ATOM 925 C C . LYS A 1 121 ? -11.754 -4.088 12.094 1.00 83.25 121 LYS A C 1
ATOM 927 O O . LYS A 1 121 ? -12.939 -3.860 11.888 1.00 83.25 121 LYS A O 1
ATOM 932 N N . ASP A 1 122 ? -11.320 -4.582 13.256 1.00 88.00 122 ASP A N 1
ATOM 933 C CA . ASP A 1 122 ? -12.201 -5.105 14.317 1.00 88.00 122 ASP A CA 1
ATOM 934 C C . ASP A 1 122 ? -12.945 -3.996 15.094 1.00 88.00 122 ASP A C 1
ATOM 936 O O . ASP A 1 122 ? -13.787 -4.256 15.962 1.00 88.00 122 ASP A O 1
ATOM 940 N N . HIS A 1 123 ? -12.603 -2.735 14.819 1.00 86.94 123 HIS A N 1
ATOM 941 C CA . HIS A 1 123 ? -13.119 -1.561 15.518 1.00 86.94 123 HIS A CA 1
ATOM 942 C C . HIS A 1 123 ? -13.840 -0.580 14.593 1.00 86.94 123 HIS A C 1
ATOM 944 O O . HIS A 1 123 ? -14.519 0.318 15.091 1.00 86.94 123 HIS A O 1
ATOM 950 N N . ILE A 1 124 ? -13.751 -0.766 13.272 1.00 82.25 124 ILE A N 1
ATOM 951 C CA . ILE A 1 124 ? -14.430 0.072 12.276 1.00 82.25 124 ILE A CA 1
ATOM 952 C C . ILE A 1 124 ? -15.942 0.106 12.518 1.00 82.25 124 ILE A C 1
ATOM 954 O O . ILE A 1 124 ? -16.529 1.181 12.537 1.00 82.25 124 ILE A O 1
ATOM 958 N N . SER A 1 125 ? -16.570 -1.029 12.825 1.00 81.62 125 SER A N 1
ATOM 959 C CA . SER A 1 125 ? -18.016 -1.102 13.098 1.00 81.62 125 SER A CA 1
ATOM 960 C C . SER A 1 125 ? -18.463 -0.352 14.361 1.00 81.62 125 SER A C 1
ATOM 962 O O . SER A 1 125 ? -19.651 -0.101 14.546 1.00 81.62 125 SER A O 1
ATOM 964 N N . LYS A 1 126 ? -17.525 0.021 15.240 1.00 86.06 126 LYS A N 1
ATOM 965 C CA . LYS A 1 126 ? -17.792 0.716 16.510 1.00 86.06 126 LYS A CA 1
ATOM 966 C C . LYS A 1 126 ? -17.654 2.238 16.392 1.00 86.06 126 LYS A C 1
ATOM 968 O O . LYS A 1 126 ? -17.899 2.944 17.369 1.00 86.06 126 LYS A O 1
ATOM 973 N N . THR A 1 127 ? -17.220 2.758 15.240 1.00 82.31 127 THR A N 1
ATOM 974 C CA . THR A 1 127 ? -17.046 4.203 15.053 1.00 82.31 127 THR A CA 1
ATOM 975 C C . THR A 1 127 ? -18.378 4.914 14.825 1.00 82.31 127 THR A C 1
ATOM 977 O O . THR A 1 127 ? -19.271 4.417 14.149 1.00 82.31 127 THR A O 1
ATOM 980 N N . ASN A 1 128 ? -18.500 6.124 15.373 1.00 82.81 128 ASN A N 1
ATOM 981 C CA . ASN A 1 128 ? -19.645 7.005 15.130 1.00 82.81 128 ASN A CA 1
ATOM 982 C C . ASN A 1 128 ? -19.411 7.977 13.961 1.00 82.81 128 ASN A C 1
ATOM 984 O O . ASN A 1 128 ? -20.290 8.783 13.650 1.00 82.81 128 ASN A O 1
ATOM 988 N N . VAL A 1 129 ? -18.228 7.929 13.344 1.00 81.62 129 VAL A N 1
ATOM 989 C CA . VAL A 1 129 ? -17.875 8.753 12.186 1.00 81.62 129 VAL A CA 1
ATOM 990 C C . VAL A 1 129 ? -18.275 8.008 10.915 1.00 81.62 129 VAL A C 1
ATOM 992 O O . VAL A 1 129 ? -17.854 6.863 10.754 1.00 81.62 129 VAL A O 1
ATOM 995 N N . PRO A 1 130 ? -19.041 8.613 9.991 1.00 77.38 130 PRO A N 1
ATOM 996 C CA . PRO A 1 130 ? -19.355 7.951 8.736 1.00 77.38 130 PRO A CA 1
ATOM 997 C C . PRO A 1 130 ? -18.107 7.650 7.921 1.00 77.38 130 PRO A C 1
ATOM 999 O O . PRO A 1 130 ? -17.225 8.500 7.756 1.00 77.38 130 PRO A O 1
ATOM 1002 N N . ILE A 1 131 ? -18.087 6.442 7.372 1.00 76.94 131 ILE A N 1
ATOM 1003 C CA . ILE A 1 131 ? -17.024 5.945 6.513 1.00 76.94 131 ILE A CA 1
ATOM 1004 C C . ILE A 1 131 ? -17.567 5.902 5.091 1.00 76.94 13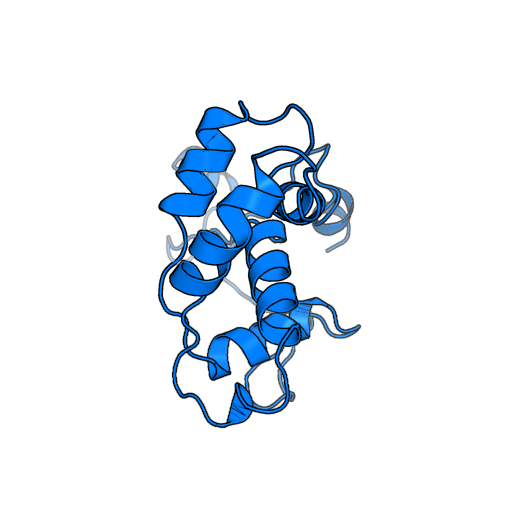1 ILE A C 1
ATOM 1006 O O . ILE A 1 131 ? -18.606 5.301 4.832 1.00 76.94 131 ILE A O 1
ATOM 1010 N N . LEU A 1 132 ? -16.854 6.552 4.173 1.00 79.19 132 LEU A N 1
ATOM 1011 C CA . LEU A 1 132 ? -17.018 6.315 2.747 1.00 79.19 132 LEU A CA 1
ATOM 1012 C C . LEU A 1 132 ? -15.906 5.365 2.311 1.00 79.19 132 LEU A C 1
ATOM 1014 O O . LEU A 1 132 ? -14.739 5.758 2.295 1.00 79.19 132 LEU A O 1
ATOM 1018 N N . ALA A 1 133 ? -16.281 4.144 1.950 1.00 78.25 133 ALA A N 1
ATOM 1019 C CA . ALA A 1 133 ? -15.390 3.188 1.318 1.00 78.25 133 ALA A CA 1
ATOM 1020 C C . ALA A 1 133 ? -15.595 3.238 -0.202 1.00 78.25 133 ALA A C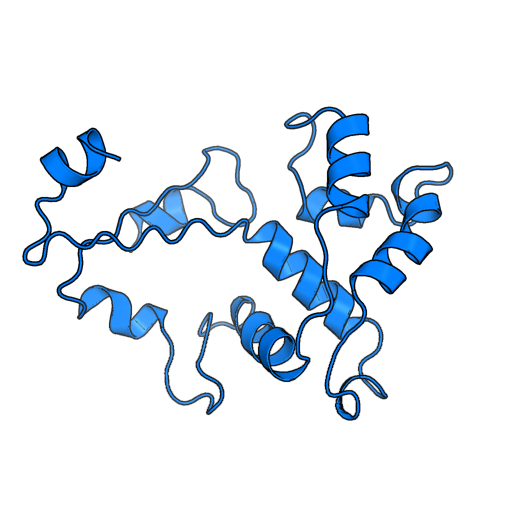 1
ATOM 1022 O O . ALA A 1 133 ? -16.727 3.247 -0.683 1.00 78.25 133 ALA A O 1
ATOM 1023 N N . LEU A 1 134 ? -14.495 3.325 -0.948 1.00 77.81 134 LEU A N 1
ATOM 1024 C CA . LEU A 1 134 ? -14.476 3.330 -2.408 1.00 77.81 134 LEU A CA 1
ATOM 1025 C C . LEU A 1 134 ? -13.573 2.187 -2.863 1.00 77.81 134 LEU A C 1
ATOM 1027 O O . LEU A 1 134 ? -12.454 2.067 -2.369 1.00 77.81 134 LEU A O 1
ATOM 1031 N N . ALA A 1 135 ? -14.048 1.391 -3.813 1.00 78.88 135 ALA A N 1
ATOM 1032 C CA . ALA A 1 135 ? -13.260 0.371 -4.490 1.00 78.88 135 ALA A CA 1
ATOM 1033 C C . ALA A 1 135 ? -13.450 0.519 -5.998 1.00 78.88 135 ALA A C 1
ATOM 1035 O O . ALA A 1 135 ? -14.531 0.884 -6.462 1.00 78.88 135 ALA A O 1
ATOM 1036 N N . GLY A 1 136 ? -12.378 0.281 -6.750 1.00 77.69 136 GLY A N 1
ATOM 1037 C CA . GLY A 1 136 ? -12.445 0.218 -8.203 1.00 77.69 136 GLY A CA 1
ATOM 1038 C C . GLY A 1 136 ? -12.847 -1.182 -8.647 1.00 77.69 136 GLY A C 1
ATOM 1039 O O . GLY A 1 136 ? -12.345 -2.161 -8.104 1.00 77.69 136 GLY A O 1
ATOM 1040 N N . ASP A 1 137 ? -13.689 -1.283 -9.675 1.00 78.69 137 ASP A N 1
ATOM 1041 C CA . ASP A 1 137 ? -14.180 -2.574 -10.181 1.00 78.69 137 ASP A CA 1
ATOM 1042 C C . ASP A 1 137 ? -13.056 -3.532 -10.602 1.00 78.69 137 ASP A C 1
ATOM 1044 O O . ASP A 1 137 ? -13.222 -4.748 -10.567 1.00 78.69 137 ASP A O 1
ATOM 1048 N N . TRP A 1 138 ? -11.904 -2.985 -11.003 1.00 73.06 138 TRP A N 1
ATOM 1049 C CA . TRP A 1 138 ? -10.731 -3.739 -11.461 1.00 73.06 138 TRP A CA 1
ATOM 1050 C C . TRP A 1 138 ? -9.545 -3.650 -10.493 1.00 73.06 138 TRP A C 1
ATOM 1052 O O . TRP A 1 138 ? -8.412 -3.950 -10.873 1.00 73.06 138 TRP A O 1
ATOM 1062 N N . ASP A 1 139 ? -9.772 -3.210 -9.255 1.00 73.62 139 ASP A N 1
ATOM 1063 C CA . ASP A 1 139 ? -8.723 -3.201 -8.242 1.00 73.62 139 ASP A CA 1
ATOM 1064 C C . ASP A 1 139 ? -8.499 -4.630 -7.720 1.00 73.62 139 ASP A C 1
ATOM 1066 O O . ASP A 1 139 ? -9.303 -5.187 -6.979 1.00 73.62 139 ASP A O 1
ATOM 1070 N N . ILE A 1 140 ? -7.393 -5.247 -8.139 1.00 70.12 140 ILE A N 1
ATOM 1071 C CA . ILE A 1 140 ? -7.018 -6.614 -7.739 1.00 70.12 140 ILE A CA 1
ATOM 1072 C C . ILE A 1 140 ? -6.572 -6.653 -6.267 1.00 70.12 140 ILE A C 1
ATOM 1074 O O . ILE A 1 140 ? -6.625 -7.697 -5.620 1.00 70.12 140 ILE A O 1
ATOM 1078 N N . ILE A 1 141 ? -6.116 -5.519 -5.735 1.00 71.50 141 ILE A N 1
ATOM 1079 C CA . ILE A 1 141 ? -5.569 -5.407 -4.386 1.00 71.50 141 ILE A CA 1
ATOM 1080 C C . ILE A 1 141 ? -6.705 -5.154 -3.385 1.00 71.50 141 ILE A C 1
ATOM 1082 O O . ILE A 1 141 ? -6.719 -5.754 -2.313 1.00 71.50 141 ILE A O 1
ATOM 1086 N N . CYS A 1 142 ? -7.677 -4.315 -3.749 1.00 72.69 142 CYS A N 1
ATOM 1087 C CA . CYS A 1 142 ? -8.879 -4.027 -2.969 1.00 72.69 142 CYS A CA 1
ATOM 1088 C C . CYS A 1 142 ? -10.140 -4.172 -3.846 1.00 72.69 142 CYS A C 1
ATOM 1090 O O . CYS A 1 142 ? -10.711 -3.161 -4.269 1.00 72.69 142 CYS A O 1
ATOM 1092 N N . PRO A 1 143 ? -10.575 -5.411 -4.150 1.00 76.44 143 PRO A N 1
ATOM 1093 C CA . PRO A 1 143 ? -11.730 -5.635 -5.014 1.00 76.44 143 PRO A CA 1
ATOM 1094 C C . PRO A 1 143 ? -13.013 -5.082 -4.379 1.00 76.44 143 PRO A C 1
ATOM 1096 O O . PRO A 1 143 ? -13.085 -4.978 -3.152 1.00 76.44 143 PRO A O 1
ATOM 1099 N N . PRO A 1 144 ? -14.067 -4.786 -5.164 1.00 80.38 144 PRO A N 1
ATOM 1100 C CA . PRO A 1 144 ? -15.320 -4.247 -4.631 1.00 80.38 144 PRO A CA 1
ATOM 1101 C C . PRO A 1 144 ? -15.931 -5.080 -3.498 1.00 80.38 144 PRO A C 1
ATOM 1103 O O . PRO A 1 144 ? -16.482 -4.526 -2.547 1.00 80.38 144 PRO A O 1
ATOM 1106 N N . ASP A 1 145 ? -15.760 -6.401 -3.538 1.00 81.75 145 ASP A N 1
ATOM 1107 C CA . ASP A 1 145 ? -16.212 -7.315 -2.485 1.00 81.75 145 ASP A CA 1
ATOM 1108 C C . ASP A 1 145 ? -15.585 -7.015 -1.112 1.00 81.75 145 ASP A C 1
ATOM 1110 O O . ASP A 1 145 ? -16.218 -7.250 -0.083 1.00 81.75 145 ASP A O 1
ATOM 1114 N N . ALA A 1 146 ? -14.379 -6.433 -1.072 1.00 76.25 146 ALA A N 1
ATOM 1115 C CA . ALA A 1 146 ? -13.736 -5.986 0.165 1.00 76.25 146 ALA A CA 1
ATOM 1116 C C . ALA A 1 146 ? -14.458 -4.791 0.817 1.00 76.25 146 ALA A C 1
ATOM 1118 O O . ALA A 1 146 ? -14.271 -4.541 2.007 1.00 76.25 146 ALA A O 1
ATOM 1119 N N . VAL A 1 147 ? -15.280 -4.065 0.050 1.00 75.56 147 VAL A N 1
ATOM 1120 C CA . VAL A 1 147 ? -16.133 -2.968 0.529 1.00 75.56 147 VAL A CA 1
ATOM 1121 C C . VAL A 1 147 ? -17.557 -3.446 0.800 1.00 75.56 147 VAL A C 1
ATOM 1123 O O . VAL A 1 147 ? -18.162 -3.036 1.785 1.00 75.56 147 VAL A O 1
ATOM 1126 N N . TYR A 1 148 ? -18.110 -4.315 -0.047 1.00 67.75 148 TYR A N 1
ATOM 1127 C CA . TYR A 1 148 ? -19.479 -4.808 0.134 1.00 67.75 148 TYR A CA 1
ATOM 1128 C C . TYR A 1 148 ? -19.619 -5.831 1.274 1.00 67.75 148 TYR A C 1
ATOM 1130 O O . TYR A 1 148 ? -20.719 -6.002 1.795 1.00 67.75 148 TYR A O 1
ATOM 1138 N N . GLY A 1 149 ? -18.533 -6.511 1.660 1.00 55.75 149 GLY A N 1
ATOM 1139 C CA . GLY A 1 149 ? -18.524 -7.544 2.703 1.00 55.75 149 GLY A CA 1
ATOM 1140 C C . GLY A 1 149 ? -18.225 -7.066 4.130 1.00 55.75 149 GLY A C 1
ATOM 1141 O O . GLY A 1 149 ? -18.059 -7.917 5.006 1.00 55.75 149 GLY A O 1
ATOM 1142 N N . SER A 1 150 ? -18.104 -5.752 4.362 1.00 48.03 150 SER A N 1
ATOM 1143 C CA . SER A 1 150 ? -17.779 -5.153 5.672 1.00 48.03 150 SER A CA 1
ATOM 1144 C C . SER A 1 150 ? -18.996 -4.750 6.497 1.00 48.03 150 SER A C 1
ATOM 1146 O O . SER A 1 150 ? -19.913 -4.142 5.900 1.00 48.03 150 SER A O 1
#